Protein AF-A0AAE2WH11-F1 (afdb_monomer_lite)

Secondary structure (DSSP, 8-state):
---TT---------TTHHHHHHTTTT---GGGSTTS-----EEEEEEEGGGS-HHHHHHHHHHH--SEEEE--SS---TTTSS-HHHHHHHHHHTT-EEEE------TT-HHHHHHHHHHHHHHHHHHHHTT--PPEEEEESSHHHHHHHHHHHHHHHHHH-S-EEEEE---

Structure (mmCIF, N/CA/C/O backbone):
data_AF-A0AAE2WH11-F1
#
_entry.id   AF-A0AAE2WH11-F1
#
loop_
_atom_site.group_PDB
_atom_site.id
_atom_site.type_symbol
_atom_site.label_atom_id
_atom_site.label_alt_id
_atom_site.label_comp_id
_atom_site.label_asym_id
_atom_site.label_entity_id
_atom_site.label_seq_id
_atom_site.pdbx_PDB_ins_code
_atom_site.Cartn_x
_atom_site.Cartn_y
_atom_site.Cartn_z
_atom_site.occupancy
_atom_site.B_iso_or_equiv
_atom_site.auth_seq_id
_atom_site.auth_comp_id
_atom_site.auth_asym_id
_atom_site.auth_atom_id
_atom_site.pdbx_PDB_model_num
ATOM 1 N N . MET A 1 1 ? -15.850 -22.792 36.656 1.00 39.00 1 MET A N 1
ATOM 2 C CA . MET A 1 1 ? -15.486 -21.526 35.981 1.00 39.00 1 MET A CA 1
ATOM 3 C C . MET A 1 1 ? -16.762 -20.897 35.451 1.00 39.00 1 MET A C 1
ATOM 5 O O . MET A 1 1 ? -17.454 -21.532 34.670 1.00 39.00 1 MET A O 1
ATOM 9 N N . ILE A 1 2 ? -17.126 -19.720 35.960 1.00 36.53 2 ILE A N 1
ATOM 10 C CA . ILE A 1 2 ? -18.370 -19.018 35.614 1.00 36.53 2 ILE A CA 1
ATOM 11 C C . ILE A 1 2 ? -18.088 -18.133 34.398 1.00 36.53 2 ILE A C 1
ATOM 13 O O . ILE A 1 2 ? -17.170 -17.315 34.425 1.00 36.53 2 ILE A O 1
ATOM 17 N N . ASN A 1 3 ? -18.864 -18.334 33.336 1.00 43.50 3 ASN A N 1
ATOM 18 C CA . ASN A 1 3 ? -18.783 -17.599 32.078 1.00 43.50 3 ASN A CA 1
ATOM 19 C C . ASN A 1 3 ? -19.112 -16.111 32.328 1.00 43.50 3 ASN A C 1
ATOM 21 O O . ASN A 1 3 ? -20.262 -15.755 32.589 1.00 43.50 3 ASN A O 1
ATOM 25 N N . LYS A 1 4 ? -18.100 -15.235 32.299 1.00 52.19 4 LYS A N 1
ATOM 26 C CA . LYS A 1 4 ? -18.278 -13.776 32.346 1.00 52.19 4 LYS A CA 1
ATOM 27 C C . LYS A 1 4 ? -18.654 -13.293 30.947 1.00 52.19 4 LYS A C 1
ATOM 29 O O . LYS A 1 4 ? -17.786 -13.264 30.084 1.00 52.19 4 LYS A O 1
ATOM 34 N N . ASN A 1 5 ? -19.938 -12.968 30.756 1.00 50.34 5 ASN A N 1
ATOM 35 C CA . ASN A 1 5 ? -20.483 -11.871 29.921 1.00 50.34 5 ASN A CA 1
ATOM 36 C C . ASN A 1 5 ? -21.940 -12.111 29.470 1.00 50.34 5 ASN A C 1
ATOM 38 O O . ASN A 1 5 ? -22.347 -11.671 28.400 1.00 50.34 5 ASN A O 1
ATOM 42 N N . LEU A 1 6 ? -22.771 -12.758 30.290 1.00 48.91 6 LEU A N 1
ATOM 43 C CA . LEU A 1 6 ? -24.222 -12.671 30.118 1.00 48.91 6 LEU A CA 1
ATOM 44 C C . LEU A 1 6 ? -24.746 -11.533 30.996 1.00 48.91 6 LEU A C 1
ATOM 46 O O . LEU A 1 6 ? -24.773 -11.642 32.220 1.00 48.91 6 LEU A O 1
ATOM 50 N N . ARG A 1 7 ? -25.132 -10.420 30.366 1.00 47.28 7 ARG A N 1
ATOM 51 C CA . ARG A 1 7 ? -25.849 -9.323 31.025 1.00 47.28 7 ARG A CA 1
ATOM 52 C C . ARG A 1 7 ? -27.335 -9.467 30.710 1.00 47.28 7 ARG A C 1
ATOM 54 O O . ARG A 1 7 ? -27.731 -9.384 29.551 1.00 47.28 7 ARG A O 1
ATOM 61 N N . LEU A 1 8 ? -28.148 -9.695 31.739 1.00 42.03 8 LEU A N 1
ATOM 62 C CA . LEU A 1 8 ? -29.605 -9.658 31.628 1.00 42.03 8 LEU A CA 1
ATOM 63 C C . LEU A 1 8 ? -30.060 -8.211 31.403 1.00 42.03 8 LEU A C 1
ATOM 65 O O . LEU A 1 8 ? -29.752 -7.328 32.202 1.00 42.03 8 LEU A O 1
ATOM 69 N N . ILE A 1 9 ? -30.795 -7.981 30.316 1.00 50.72 9 ILE A N 1
ATOM 70 C CA . ILE A 1 9 ? -31.422 -6.695 30.005 1.00 50.72 9 ILE A CA 1
ATOM 71 C C . ILE A 1 9 ? -32.828 -6.712 30.605 1.00 50.72 9 ILE A C 1
ATOM 73 O O . ILE A 1 9 ? -33.678 -7.501 30.190 1.00 50.72 9 ILE A O 1
ATOM 77 N N . TYR A 1 10 ? -33.078 -5.845 31.586 1.00 41.78 10 TYR A N 1
ATOM 78 C CA . TYR A 1 10 ? -34.420 -5.636 32.121 1.00 41.78 10 TYR A CA 1
ATOM 79 C C . TYR A 1 10 ? -35.213 -4.737 31.165 1.00 41.78 10 TYR A C 1
ATOM 81 O O . TYR A 1 10 ? -34.803 -3.619 30.866 1.00 41.78 10 TYR A O 1
ATOM 89 N N . SER A 1 11 ? -36.346 -5.237 30.675 1.00 47.09 11 SER A N 1
ATOM 90 C CA . SER A 1 11 ? -37.288 -4.498 29.830 1.00 47.09 11 SER A CA 1
ATOM 91 C C . SER A 1 11 ? -38.582 -4.307 30.615 1.00 47.09 11 SER A C 1
ATOM 93 O O . SER A 1 11 ? -39.352 -5.254 30.750 1.00 47.09 11 SER A O 1
ATOM 95 N N . SER A 1 12 ? -38.843 -3.091 31.095 1.00 46.25 12 SER A N 1
ATOM 96 C CA . SER A 1 12 ? -40.019 -2.728 31.904 1.00 46.25 12 SER A CA 1
ATOM 97 C C . SER A 1 12 ? -41.310 -2.506 31.097 1.00 46.25 12 SER A C 1
ATOM 99 O O . SER A 1 12 ? -42.192 -1.778 31.538 1.00 46.25 12 SER A O 1
ATOM 101 N N . THR A 1 13 ? -41.446 -3.110 29.916 1.00 49.22 13 THR A N 1
ATOM 102 C CA . THR A 1 13 ? -42.678 -3.028 29.113 1.00 49.22 13 THR A CA 1
ATOM 103 C C . THR A 1 13 ? -43.623 -4.174 29.460 1.00 49.22 13 THR A C 1
ATOM 105 O O . THR A 1 13 ? -43.261 -5.351 29.349 1.00 49.22 13 THR A O 1
ATOM 108 N N . SER A 1 14 ? -44.835 -3.820 29.898 1.00 50.56 14 SER A N 1
ATOM 109 C CA . SER A 1 14 ? -45.911 -4.762 30.206 1.00 50.56 14 SER A CA 1
ATOM 110 C C . SER A 1 14 ? -46.310 -5.564 28.961 1.00 50.56 14 SER A C 1
ATOM 112 O O . SER A 1 14 ? -46.161 -5.127 27.816 1.00 50.56 14 SER A O 1
ATOM 114 N N . SER A 1 15 ? -46.763 -6.797 29.187 1.00 54.34 15 SER A N 1
ATOM 115 C CA . SER A 1 15 ? -46.972 -7.829 28.164 1.00 54.34 15 SER A CA 1
ATOM 116 C C . SER A 1 15 ? -47.935 -7.441 27.038 1.00 54.34 15 SER A C 1
ATOM 118 O O . SER A 1 15 ? -47.799 -7.973 25.936 1.00 54.34 15 SER A O 1
ATOM 120 N N . ASP A 1 16 ? -48.836 -6.486 27.267 1.00 48.62 16 ASP A N 1
ATOM 121 C CA . ASP A 1 16 ? -49.877 -6.127 26.299 1.00 48.62 16 ASP A CA 1
ATOM 122 C C . ASP A 1 16 ? -49.408 -5.106 25.245 1.00 48.62 16 ASP A C 1
ATOM 124 O O . ASP A 1 16 ? -49.851 -5.156 24.095 1.00 48.62 16 ASP A O 1
ATOM 128 N N . GLU A 1 17 ? -48.406 -4.269 25.542 1.00 47.62 17 GLU A N 1
ATOM 129 C CA . GLU A 1 17 ? -47.823 -3.350 24.547 1.00 47.62 17 GLU A CA 1
ATOM 130 C C . GLU A 1 17 ? -46.897 -4.057 23.538 1.00 47.62 17 GLU A C 1
ATOM 132 O O . GLU A 1 17 ? -46.694 -3.580 22.414 1.00 47.62 17 GLU A O 1
ATOM 137 N N . LYS A 1 18 ? -46.380 -5.248 23.879 1.00 46.16 18 LYS A N 1
ATOM 138 C CA . LYS A 1 18 ? -45.512 -6.046 22.989 1.00 46.16 18 LYS A CA 1
ATOM 139 C C . LYS A 1 18 ? -46.227 -6.530 21.726 1.00 46.16 18 LYS A C 1
ATOM 141 O O . LYS A 1 18 ? -45.581 -6.674 20.683 1.00 46.16 18 LYS A O 1
ATOM 146 N N . ASN A 1 19 ? -47.538 -6.760 21.791 1.00 43.44 19 ASN A N 1
ATOM 147 C CA . ASN A 1 19 ? -48.307 -7.258 20.649 1.00 43.44 19 ASN A CA 1
ATOM 148 C C . ASN A 1 19 ? -48.684 -6.142 19.661 1.00 43.44 19 ASN A C 1
ATOM 150 O O . ASN A 1 19 ? -48.631 -6.371 18.451 1.00 43.44 19 ASN A O 1
ATOM 154 N N . CYS A 1 20 ? -48.945 -4.918 20.135 1.00 41.34 20 CYS A N 1
ATOM 155 C CA . CYS A 1 20 ? -49.184 -3.765 19.257 1.00 41.34 20 CYS A CA 1
ATOM 156 C C . CYS A 1 20 ? -47.905 -3.267 18.564 1.00 41.34 20 CYS A C 1
ATOM 158 O O . CYS A 1 20 ? -47.951 -2.866 17.399 1.00 41.34 20 CYS A O 1
ATOM 160 N N . GLN A 1 21 ? -46.739 -3.356 19.216 1.00 43.41 21 GLN A N 1
ATOM 161 C CA . GLN A 1 21 ? -45.475 -2.955 18.589 1.00 43.41 21 GLN A CA 1
ATOM 162 C C . GLN A 1 21 ? -44.973 -3.942 17.528 1.00 43.41 21 GLN A C 1
ATOM 164 O O . GLN A 1 21 ? -44.319 -3.508 16.584 1.00 43.41 21 GLN A O 1
ATOM 169 N N . LYS A 1 22 ? -45.304 -5.243 17.608 1.00 42.84 22 LYS A N 1
ATOM 170 C CA . LYS A 1 22 ? -44.890 -6.242 16.599 1.00 42.84 22 LYS A CA 1
ATOM 171 C C . LYS A 1 22 ? -45.358 -5.905 15.178 1.00 42.84 22 LYS A C 1
ATOM 173 O O . LYS A 1 22 ? -44.636 -6.195 14.233 1.00 42.84 22 LYS A O 1
ATOM 178 N N . ARG A 1 23 ? -46.516 -5.251 15.014 1.00 41.69 23 ARG A N 1
ATOM 179 C CA . ARG A 1 23 ? -47.038 -4.860 13.689 1.00 41.69 23 ARG A CA 1
ATOM 180 C C . ARG A 1 23 ? -46.437 -3.569 13.124 1.00 41.69 23 ARG A C 1
ATOM 182 O O . ARG A 1 23 ? -46.545 -3.346 11.927 1.00 41.69 23 ARG A O 1
ATOM 189 N N . LYS A 1 24 ? -45.765 -2.751 13.942 1.00 40.38 24 LYS A N 1
ATOM 190 C CA . LYS A 1 24 ? -45.024 -1.554 13.489 1.00 40.38 24 LYS A CA 1
ATOM 191 C C . LYS A 1 24 ? -43.499 -1.768 13.423 1.00 40.38 24 LYS A C 1
ATOM 193 O O . LYS A 1 24 ? -42.773 -0.865 13.029 1.00 40.38 24 LYS A O 1
ATOM 198 N N . LYS A 1 25 ? -43.002 -2.963 13.773 1.00 42.84 25 LYS A N 1
ATOM 199 C CA . LYS A 1 25 ? -41.575 -3.255 14.028 1.00 42.84 25 LYS A CA 1
ATOM 200 C C . LYS A 1 25 ? -40.717 -3.633 12.813 1.00 42.84 25 LYS A C 1
ATOM 202 O O . LYS A 1 25 ? -39.635 -4.176 13.003 1.00 42.84 25 LYS A O 1
ATOM 207 N N . TYR A 1 26 ? -41.170 -3.346 11.594 1.00 43.16 26 TYR A N 1
ATOM 208 C CA . TYR A 1 26 ? -40.341 -3.469 10.383 1.00 43.16 26 TYR A CA 1
ATOM 209 C C . TYR A 1 26 ? -40.017 -2.119 9.736 1.00 43.16 26 TYR A C 1
ATOM 211 O O . TYR A 1 26 ? -39.496 -2.077 8.630 1.00 43.16 26 TYR A O 1
ATOM 219 N N . LEU A 1 27 ? -40.280 -1.016 10.439 1.00 41.69 27 LEU A N 1
ATOM 220 C CA . LEU A 1 27 ? -39.714 0.286 10.107 1.00 41.69 27 LEU A CA 1
ATOM 221 C C . LEU A 1 27 ? -38.703 0.655 11.197 1.00 41.69 27 LEU A C 1
ATOM 223 O O . LEU A 1 27 ? -38.915 1.558 12.001 1.00 41.69 27 LEU A O 1
ATOM 227 N N . VAL A 1 28 ? -37.626 -0.126 11.292 1.00 43.53 28 VAL A N 1
ATOM 228 C CA . VAL A 1 28 ? -36.449 0.313 12.044 1.00 43.53 28 VAL A CA 1
ATOM 229 C C . VAL A 1 28 ? -35.878 1.476 11.243 1.00 43.53 28 VAL A C 1
ATOM 231 O O . VAL A 1 28 ? -35.395 1.276 10.131 1.00 43.53 28 VAL A O 1
ATOM 234 N N . GLN A 1 29 ? -36.017 2.694 11.769 1.00 40.88 29 GLN A N 1
ATOM 235 C CA . GLN A 1 29 ? -35.301 3.857 11.259 1.00 40.88 29 GLN A CA 1
ATOM 236 C C . GLN A 1 29 ? -33.815 3.501 11.218 1.00 40.88 29 GLN A C 1
ATOM 238 O O . GLN A 1 29 ? -33.216 3.197 12.251 1.00 40.88 29 GLN A O 1
ATOM 243 N N . SER A 1 30 ? -33.248 3.524 10.015 1.00 45.22 30 SER A N 1
ATOM 244 C CA . SER A 1 30 ? -31.846 3.235 9.707 1.00 45.22 30 SER A CA 1
ATOM 245 C C . SER A 1 30 ? -30.861 4.014 10.593 1.00 45.22 30 SER A C 1
ATOM 247 O O . SER A 1 30 ? -29.741 3.565 10.801 1.00 45.22 30 SER A O 1
ATOM 249 N N . ASP A 1 31 ? -31.304 5.129 11.178 1.00 41.66 31 ASP A N 1
ATOM 250 C CA . ASP A 1 31 ? -30.513 5.993 12.056 1.00 41.66 31 ASP A CA 1
ATOM 251 C C . ASP A 1 31 ? -30.229 5.406 13.452 1.00 41.66 31 ASP A C 1
ATOM 253 O O . ASP A 1 31 ? -29.244 5.789 14.078 1.00 41.66 31 ASP A O 1
ATOM 257 N N . GLN A 1 32 ? -31.024 4.453 13.966 1.00 43.97 32 GLN A N 1
ATOM 258 C CA . GLN A 1 32 ? -30.764 3.859 15.294 1.00 43.97 32 GLN A CA 1
ATOM 259 C C . GLN A 1 32 ? -29.683 2.768 15.293 1.00 43.97 32 GLN A C 1
ATOM 261 O O . GLN A 1 32 ? -29.174 2.425 16.359 1.00 43.97 32 GLN A O 1
ATOM 266 N N . LEU A 1 33 ? -29.300 2.242 14.125 1.00 46.69 33 LEU A N 1
ATOM 267 C CA . LEU A 1 33 ? -28.169 1.313 14.010 1.00 46.69 33 LEU A CA 1
ATOM 268 C C . LEU A 1 33 ? -26.814 2.037 14.016 1.00 46.69 33 LEU A C 1
ATOM 270 O O . LEU A 1 33 ? -25.829 1.445 14.443 1.00 46.69 33 LEU A O 1
ATOM 274 N N . GLY A 1 34 ? -26.777 3.332 13.679 1.00 40.47 34 GLY A N 1
ATOM 275 C CA . GLY A 1 34 ? -25.553 4.144 13.729 1.00 40.47 34 GLY A CA 1
ATOM 276 C C . GLY A 1 34 ? -24.989 4.354 15.142 1.00 40.47 34 GLY A C 1
ATOM 277 O O . GLY A 1 34 ? -23.822 4.695 15.289 1.00 40.47 34 GLY A O 1
ATOM 278 N N . LEU A 1 35 ? -25.783 4.100 16.193 1.00 43.81 35 LEU A N 1
ATOM 279 C CA . LEU A 1 35 ? -25.336 4.102 17.597 1.00 43.81 35 LEU A CA 1
ATOM 280 C C . LEU A 1 35 ? -24.638 2.798 18.022 1.00 43.81 35 LEU A C 1
ATOM 282 O O . LEU A 1 35 ? -24.081 2.735 19.116 1.00 43.81 35 LEU A O 1
ATOM 286 N N . PHE A 1 36 ? -24.681 1.757 17.186 1.00 44.47 36 PHE A N 1
ATOM 287 C CA . PHE A 1 36 ? -24.035 0.462 17.425 1.00 44.47 36 PHE A CA 1
ATOM 288 C C . PHE A 1 36 ? -22.848 0.203 16.481 1.00 44.47 36 PHE A C 1
ATOM 290 O O . PHE A 1 36 ? -22.187 -0.823 16.624 1.00 44.47 36 PHE A O 1
ATOM 297 N N . ASP A 1 37 ? -22.538 1.141 15.579 1.00 42.56 37 ASP A N 1
ATOM 298 C CA . ASP A 1 37 ? -21.407 1.086 14.636 1.00 42.56 37 ASP A CA 1
ATOM 299 C C . ASP A 1 37 ? -20.069 1.543 15.256 1.00 42.56 37 ASP A C 1
ATOM 301 O O . ASP A 1 37 ? -19.119 1.896 14.563 1.00 42.56 37 ASP A O 1
ATOM 305 N N . ASP A 1 38 ? -19.931 1.449 16.581 1.00 42.78 38 ASP A N 1
ATOM 306 C CA . ASP A 1 38 ? -18.654 1.618 17.295 1.00 42.78 38 ASP A CA 1
ATOM 307 C C . ASP A 1 38 ? -17.714 0.404 17.136 1.00 42.78 38 ASP A C 1
ATOM 309 O O . ASP A 1 38 ? -16.732 0.231 17.873 1.00 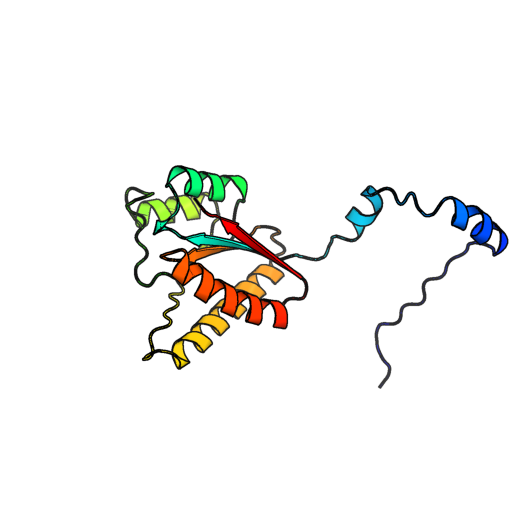42.78 38 ASP A O 1
ATOM 313 N N . PHE A 1 39 ? -17.977 -0.470 16.167 1.00 50.38 39 PHE A N 1
ATOM 314 C CA . PHE A 1 39 ? -16.992 -1.458 15.779 1.00 50.38 39 PHE A CA 1
ATOM 315 C C . PHE A 1 39 ? -15.913 -0.758 14.961 1.00 50.38 39 PHE A C 1
ATOM 317 O O . PHE A 1 39 ? -16.107 -0.444 13.789 1.00 50.38 39 PHE A O 1
ATOM 324 N N . LYS A 1 40 ? -14.754 -0.525 15.588 1.00 55.66 40 LYS A N 1
ATOM 325 C CA . LYS A 1 40 ? -13.531 -0.079 14.911 1.00 55.66 40 LYS A CA 1
ATOM 326 C C . LYS A 1 40 ? -13.226 -1.011 13.738 1.00 55.66 40 LYS A C 1
ATOM 328 O O . LYS A 1 40 ? -12.599 -2.056 13.907 1.00 55.66 40 LYS A O 1
ATOM 333 N N . THR A 1 41 ? -13.693 -0.639 12.559 1.00 67.38 41 THR A N 1
ATOM 334 C CA . THR A 1 41 ? -13.474 -1.377 11.326 1.00 67.38 41 THR A CA 1
ATOM 335 C C . THR A 1 41 ? -12.159 -0.878 10.758 1.00 67.38 41 THR A C 1
ATOM 337 O O . THR A 1 41 ? -12.035 0.301 10.423 1.00 67.38 41 THR A O 1
ATOM 340 N N . ILE A 1 42 ? -11.142 -1.740 10.670 1.00 76.56 42 ILE A N 1
ATOM 341 C CA . ILE A 1 42 ? -9.930 -1.339 9.945 1.00 76.56 42 ILE A CA 1
ATOM 342 C C . ILE A 1 42 ? -10.312 -1.249 8.477 1.00 76.56 42 ILE A C 1
ATOM 344 O O . ILE A 1 42 ? -10.768 -2.229 7.893 1.00 76.56 42 ILE A O 1
ATOM 348 N N . ARG A 1 43 ? -10.091 -0.089 7.875 1.00 85.31 43 ARG A N 1
ATOM 349 C CA . ARG A 1 43 ? -10.232 0.089 6.436 1.00 85.31 43 ARG A CA 1
ATOM 350 C C . ARG A 1 43 ? -8.858 0.001 5.789 1.00 85.31 43 ARG A C 1
ATOM 352 O O . ARG A 1 43 ? -7.971 0.788 6.117 1.00 85.31 43 ARG A O 1
ATOM 359 N N . ILE A 1 44 ? -8.670 -0.974 4.907 1.00 86.81 44 ILE A N 1
ATOM 360 C CA . ILE A 1 44 ? -7.407 -1.220 4.206 1.00 86.81 44 ILE A CA 1
ATOM 361 C C . ILE A 1 44 ? -7.615 -0.975 2.718 1.00 86.81 44 ILE A C 1
ATOM 363 O O . ILE A 1 44 ? -8.463 -1.604 2.089 1.00 86.81 44 ILE A O 1
ATOM 367 N N . ILE A 1 45 ? -6.821 -0.065 2.162 1.00 88.62 45 ILE A N 1
ATOM 368 C CA . ILE A 1 45 ? -6.888 0.351 0.765 1.00 88.62 45 ILE A CA 1
ATOM 369 C C . ILE A 1 45 ? -5.634 -0.151 0.056 1.00 88.62 45 ILE A C 1
ATOM 371 O O . ILE A 1 45 ? -4.522 0.276 0.363 1.00 88.62 45 ILE A O 1
ATOM 375 N N . PHE A 1 46 ? -5.804 -1.043 -0.909 1.00 88.81 46 PHE A N 1
ATOM 376 C CA . PHE A 1 46 ? -4.723 -1.562 -1.732 1.00 88.81 46 PHE A CA 1
ATOM 377 C C . PHE A 1 46 ? -4.559 -0.715 -2.997 1.00 88.81 46 PHE A C 1
ATOM 379 O O . PHE A 1 46 ? -5.519 -0.513 -3.745 1.00 88.81 46 PHE A O 1
ATOM 386 N N . ILE A 1 47 ? -3.330 -0.256 -3.255 1.00 88.19 47 ILE A N 1
ATOM 387 C CA . ILE A 1 47 ? -2.986 0.547 -4.434 1.00 88.19 47 ILE A CA 1
ATOM 388 C C . ILE A 1 47 ? -1.840 -0.109 -5.226 1.00 88.19 47 ILE A C 1
ATOM 390 O O . ILE A 1 47 ? -0.730 -0.254 -4.699 1.00 88.19 47 ILE A O 1
ATOM 394 N N . PRO A 1 48 ? -2.066 -0.484 -6.498 1.00 87.00 48 PRO A N 1
ATOM 395 C CA . PRO A 1 48 ? -1.013 -0.918 -7.405 1.00 87.00 48 PRO A CA 1
ATOM 396 C C . PRO A 1 48 ? -0.350 0.307 -8.040 1.00 87.00 48 PRO A C 1
ATOM 398 O O . PRO A 1 48 ? -0.945 0.994 -8.864 1.00 87.00 48 PRO A O 1
ATOM 401 N N . VAL A 1 49 ? 0.894 0.599 -7.658 1.00 84.62 49 VAL A N 1
ATOM 402 C CA . VAL A 1 49 ? 1.560 1.854 -8.046 1.00 84.62 49 VAL A CA 1
ATOM 403 C C . VAL A 1 49 ? 1.869 1.919 -9.545 1.00 84.62 49 VAL A C 1
ATOM 405 O O . VAL A 1 49 ? 1.815 3.002 -10.116 1.00 84.62 49 VAL A O 1
ATOM 408 N N . ALA A 1 50 ? 2.165 0.792 -10.201 1.00 81.75 50 ALA A N 1
ATOM 409 C CA . ALA A 1 50 ? 2.405 0.780 -11.648 1.00 81.75 50 ALA A CA 1
ATO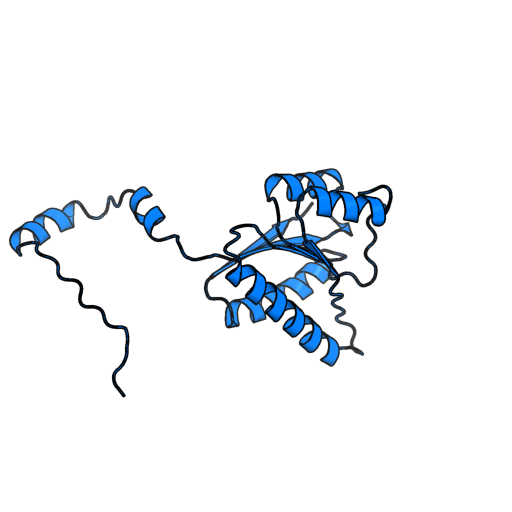M 410 C C . ALA A 1 50 ? 1.140 1.050 -12.480 1.00 81.75 50 ALA A C 1
ATOM 412 O O . ALA A 1 50 ? 1.254 1.494 -13.618 1.00 81.75 50 ALA A O 1
ATOM 413 N N . ASP A 1 51 ? -0.041 0.800 -11.912 1.00 81.56 51 ASP A N 1
ATOM 414 C CA . ASP A 1 51 ? -1.309 0.806 -12.647 1.00 81.56 51 ASP A CA 1
ATOM 415 C C . ASP A 1 51 ? -2.181 2.028 -12.296 1.00 81.56 51 ASP A C 1
ATOM 417 O O . ASP A 1 51 ? -3.298 2.157 -12.786 1.00 81.56 51 ASP A O 1
ATOM 421 N N . ILE A 1 52 ? -1.691 2.936 -11.443 1.00 82.62 52 ILE A N 1
ATOM 422 C CA . ILE A 1 52 ? -2.412 4.136 -11.002 1.00 82.62 52 ILE A CA 1
ATOM 423 C C . ILE A 1 52 ? -1.752 5.411 -11.531 1.00 82.62 52 ILE A C 1
ATOM 425 O O . ILE A 1 52 ? -0.533 5.573 -11.494 1.00 82.62 52 ILE A O 1
ATOM 429 N N . SER A 1 53 ? -2.567 6.371 -11.976 1.00 84.88 53 SER A N 1
ATOM 430 C CA . SER A 1 53 ? -2.064 7.705 -12.317 1.00 84.88 53 SER A CA 1
ATOM 431 C C . SER A 1 53 ? -1.650 8.488 -11.065 1.00 84.88 53 SER A C 1
ATOM 433 O O . SER A 1 53 ? -2.261 8.370 -10.000 1.00 84.88 53 SER A O 1
ATOM 435 N N . SER A 1 54 ? -0.652 9.363 -11.201 1.00 83.75 54 SER A N 1
ATOM 436 C CA . SER A 1 54 ? -0.184 10.238 -10.114 1.00 83.75 54 SER A CA 1
ATOM 437 C C . SER A 1 54 ? -1.310 11.096 -9.523 1.00 83.75 54 SER A C 1
ATOM 439 O O . SER A 1 54 ? -1.418 11.235 -8.305 1.00 83.75 54 SER A O 1
ATOM 441 N N . HIS A 1 55 ? -2.205 11.611 -10.369 1.00 85.19 55 HIS A N 1
ATOM 442 C CA . HIS A 1 55 ? -3.375 12.375 -9.940 1.00 85.19 55 HIS A CA 1
ATOM 443 C C . HIS A 1 55 ? -4.355 11.530 -9.110 1.00 85.19 55 HIS A C 1
ATOM 445 O O . HIS A 1 55 ? -4.795 11.974 -8.047 1.00 85.19 55 HIS A O 1
ATOM 451 N N . LEU A 1 56 ? -4.675 10.304 -9.550 1.00 86.12 56 LEU A N 1
ATOM 452 C CA . LEU A 1 56 ? -5.571 9.419 -8.800 1.00 86.12 56 LEU A CA 1
ATOM 453 C C . LEU A 1 56 ? -4.948 9.006 -7.461 1.00 86.12 56 LEU A C 1
ATOM 455 O O . LEU A 1 56 ? -5.648 8.963 -6.449 1.00 86.12 56 LEU A O 1
ATOM 459 N N . PHE A 1 57 ? -3.634 8.779 -7.433 1.00 87.44 57 PHE A N 1
ATOM 460 C CA . PHE A 1 57 ? -2.898 8.492 -6.206 1.00 87.44 57 PHE A CA 1
ATOM 461 C C . PHE A 1 57 ? -2.998 9.644 -5.197 1.00 87.44 57 PHE A C 1
ATOM 463 O O . PHE A 1 57 ? -3.433 9.440 -4.064 1.00 87.44 57 PHE A O 1
ATOM 470 N N . ILE A 1 58 ? -2.677 10.873 -5.616 1.00 86.94 58 ILE A N 1
ATOM 471 C CA . ILE A 1 58 ? -2.746 12.059 -4.747 1.00 86.94 58 ILE A CA 1
ATOM 472 C C . ILE A 1 58 ? -4.177 12.287 -4.248 1.00 86.94 58 ILE A C 1
ATOM 474 O O . ILE A 1 58 ? -4.382 12.538 -3.060 1.00 86.94 58 ILE A O 1
ATOM 478 N N . ASN A 1 59 ? -5.178 12.157 -5.122 1.00 87.81 59 ASN A N 1
ATOM 479 C CA . ASN A 1 59 ? -6.579 12.303 -4.727 1.00 87.81 59 ASN A CA 1
ATOM 480 C C . ASN A 1 59 ? -7.019 11.223 -3.743 1.00 87.81 59 ASN A C 1
ATOM 482 O O . ASN A 1 59 ? -7.772 11.514 -2.817 1.00 87.81 59 ASN A O 1
ATOM 486 N N . THR A 1 60 ? -6.524 9.997 -3.901 1.00 87.44 60 THR A N 1
ATOM 487 C CA . THR A 1 60 ? -6.786 8.910 -2.957 1.00 87.44 60 THR A CA 1
ATOM 488 C C . THR A 1 60 ? -6.239 9.239 -1.574 1.00 87.44 60 THR A C 1
ATOM 490 O O . THR A 1 60 ? -6.951 9.044 -0.590 1.00 87.44 60 THR A O 1
ATOM 493 N N . LEU A 1 61 ? -5.014 9.767 -1.489 1.00 88.75 61 LEU A N 1
ATOM 494 C CA . LEU A 1 61 ? -4.422 10.169 -0.212 1.00 88.75 61 LEU A CA 1
ATOM 495 C C . LEU A 1 61 ? -5.192 11.324 0.433 1.00 88.75 61 LEU A C 1
ATOM 497 O O . LEU A 1 61 ? -5.520 11.245 1.611 1.00 88.75 61 LEU A O 1
ATOM 501 N N . LYS A 1 62 ? -5.546 12.356 -0.342 1.00 87.69 62 LYS A N 1
ATOM 502 C CA . LYS A 1 62 ? -6.298 13.518 0.159 1.00 87.69 62 LYS A CA 1
ATOM 503 C C . LYS A 1 62 ? -7.715 13.168 0.607 1.00 87.69 62 LYS A C 1
ATOM 505 O O . LYS A 1 62 ? -8.177 13.683 1.610 1.00 87.69 62 LYS A O 1
ATOM 510 N N . LYS A 1 63 ? -8.418 12.310 -0.138 1.00 88.06 63 LYS A N 1
ATOM 511 C CA . LYS A 1 63 ? -9.811 11.944 0.160 1.00 88.06 63 LYS A CA 1
ATOM 512 C C . LYS A 1 63 ? -9.925 11.044 1.386 1.00 88.06 63 LYS A C 1
ATOM 514 O O . LYS A 1 63 ? -10.917 11.110 2.100 1.00 88.06 63 LYS A O 1
ATOM 519 N N . ASN A 1 64 ? -8.965 10.140 1.559 1.00 85.62 64 ASN A N 1
ATOM 520 C CA . ASN A 1 64 ? -9.052 9.097 2.574 1.00 85.62 64 ASN A CA 1
ATOM 521 C C . ASN A 1 64 ? -8.241 9.402 3.832 1.00 85.62 64 ASN A C 1
ATOM 523 O O . ASN A 1 64 ? -8.441 8.702 4.816 1.00 85.62 64 ASN A O 1
ATOM 527 N N . GLU A 1 65 ? -7.341 10.390 3.785 1.00 87.88 65 GLU A N 1
ATOM 528 C CA . GLU A 1 65 ? -6.502 10.833 4.908 1.00 87.88 65 GLU A CA 1
ATOM 529 C C . GLU A 1 65 ? -5.924 9.648 5.706 1.00 87.88 65 GLU A C 1
ATOM 531 O O . GLU A 1 65 ? -6.217 9.464 6.895 1.00 87.88 65 GLU A O 1
ATOM 536 N N . PRO A 1 66 ? -5.160 8.761 5.038 1.00 89.19 66 PRO A N 1
ATOM 537 C CA . PRO A 1 66 ? -4.677 7.554 5.678 1.00 89.19 66 PRO A CA 1
ATOM 538 C C . PRO A 1 66 ? -3.680 7.903 6.775 1.00 89.19 66 PRO A C 1
ATOM 540 O O . PRO A 1 66 ? -2.794 8.732 6.591 1.00 89.19 66 PRO A O 1
ATOM 543 N N . TYR A 1 67 ? -3.770 7.209 7.904 1.00 87.69 67 TYR A N 1
ATOM 544 C CA . TYR A 1 67 ? -2.802 7.406 8.982 1.00 87.69 67 TYR A CA 1
ATOM 545 C C . TYR A 1 67 ? -1.471 6.721 8.668 1.00 87.69 67 TYR A C 1
ATOM 547 O O . TYR A 1 67 ? -0.408 7.215 9.034 1.00 87.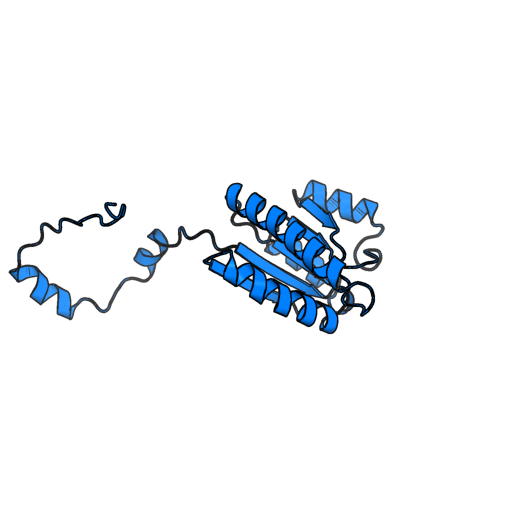69 67 TYR A O 1
ATOM 555 N N . ILE A 1 68 ? -1.523 5.577 7.980 1.00 90.25 68 ILE A N 1
ATOM 556 C CA . ILE A 1 68 ? -0.351 4.776 7.627 1.00 90.25 68 ILE A CA 1
ATOM 557 C C . ILE A 1 68 ? -0.359 4.493 6.128 1.00 90.25 68 ILE A C 1
ATOM 559 O O . ILE A 1 68 ? -1.380 4.106 5.556 1.00 90.25 68 ILE A O 1
ATOM 563 N N . LEU A 1 69 ? 0.821 4.615 5.524 1.00 91.50 69 LEU A N 1
ATOM 564 C CA . LEU A 1 69 ? 1.105 4.185 4.164 1.00 91.50 69 LEU A CA 1
ATOM 565 C C . LEU A 1 69 ? 2.206 3.114 4.202 1.00 91.50 69 LEU A C 1
ATOM 567 O O . LEU A 1 69 ? 3.371 3.413 4.474 1.00 91.50 69 LEU A O 1
ATOM 571 N N . LEU A 1 70 ? 1.816 1.860 3.972 1.00 90.12 70 LEU A N 1
ATOM 572 C CA . LEU A 1 70 ? 2.696 0.694 3.953 1.00 90.12 70 LEU A CA 1
ATOM 573 C C . LEU A 1 70 ? 3.164 0.403 2.535 1.00 90.12 70 LEU A C 1
ATOM 575 O O . LEU A 1 70 ? 2.352 0.074 1.676 1.00 90.12 70 LEU A O 1
ATOM 579 N N . ASP A 1 71 ? 4.469 0.461 2.292 1.00 88.75 71 ASP A N 1
ATOM 580 C CA . ASP A 1 71 ? 5.036 0.117 0.990 1.00 88.75 71 ASP A CA 1
ATOM 581 C C . ASP A 1 71 ? 5.601 -1.303 0.986 1.00 88.75 71 ASP A C 1
ATOM 583 O O . ASP A 1 71 ? 6.583 -1.592 1.681 1.00 88.75 71 ASP A O 1
ATOM 587 N N . THR A 1 72 ? 4.985 -2.189 0.198 1.00 87.31 72 THR A N 1
ATOM 588 C CA . THR A 1 72 ? 5.410 -3.587 0.068 1.00 87.31 72 THR A CA 1
ATOM 589 C C . THR A 1 72 ? 6.377 -3.821 -1.084 1.00 87.31 72 THR A C 1
ATOM 591 O O . THR A 1 72 ? 6.759 -4.966 -1.335 1.00 87.31 72 THR A O 1
ATOM 594 N N . ARG A 1 73 ? 6.785 -2.775 -1.810 1.00 85.62 73 ARG A N 1
ATOM 595 C CA . ARG A 1 73 ? 7.713 -2.889 -2.938 1.00 85.62 73 ARG A CA 1
ATOM 596 C C . ARG A 1 73 ? 9.147 -3.064 -2.446 1.00 85.62 73 ARG A C 1
ATOM 598 O O . ARG A 1 73 ? 9.600 -2.411 -1.502 1.00 85.62 73 ARG A O 1
ATOM 605 N N . GLU A 1 74 ? 9.901 -3.915 -3.140 1.00 80.50 74 GLU A N 1
ATOM 606 C CA . GLU A 1 74 ? 11.342 -4.051 -2.903 1.00 80.50 74 GLU A CA 1
ATOM 607 C C . GLU A 1 74 ? 12.093 -2.764 -3.233 1.00 80.50 74 GLU A C 1
ATOM 609 O O . GLU A 1 74 ? 13.053 -2.449 -2.549 1.00 80.50 74 GLU A O 1
ATOM 614 N N . PHE A 1 75 ? 11.642 -1.976 -4.205 1.00 80.44 75 PHE A N 1
ATOM 615 C CA . PHE A 1 75 ? 12.264 -0.704 -4.560 1.00 80.44 75 PHE A CA 1
ATOM 616 C C . PHE A 1 75 ? 11.162 0.348 -4.697 1.00 80.44 75 PHE A C 1
ATOM 618 O O . PHE A 1 75 ? 10.487 0.387 -5.728 1.00 80.44 75 PHE A O 1
ATOM 625 N N . PRO A 1 76 ? 10.894 1.138 -3.640 1.00 75.06 76 PRO A N 1
ATOM 626 C CA . PRO A 1 76 ? 9.888 2.181 -3.703 1.00 75.06 76 PRO A CA 1
ATOM 627 C C . PRO A 1 76 ? 10.412 3.312 -4.582 1.00 75.06 76 PRO A C 1
ATOM 629 O O . PRO A 1 76 ? 11.255 4.104 -4.166 1.00 75.06 76 PRO A O 1
ATOM 632 N N . ASP A 1 77 ? 9.917 3.357 -5.810 1.00 74.06 77 ASP A N 1
ATOM 633 C CA . ASP A 1 77 ? 10.110 4.491 -6.695 1.00 74.06 77 ASP A CA 1
ATOM 634 C C . ASP A 1 77 ? 8.847 5.357 -6.663 1.00 74.06 77 ASP A C 1
ATOM 636 O O . ASP A 1 77 ? 7.729 4.871 -6.879 1.00 74.06 77 ASP A O 1
ATOM 640 N N . PHE A 1 78 ? 9.041 6.624 -6.316 1.00 73.50 78 PHE A N 1
ATOM 641 C CA . PHE A 1 78 ? 8.011 7.651 -6.308 1.00 73.50 78 PHE A CA 1
ATOM 642 C C . PHE A 1 78 ? 8.274 8.743 -7.346 1.00 73.50 78 PHE A C 1
ATOM 644 O O . PHE A 1 78 ? 7.442 9.636 -7.442 1.00 73.50 78 PHE A O 1
ATOM 651 N N . PHE A 1 79 ? 9.361 8.686 -8.129 1.00 58.69 79 PHE A N 1
ATOM 652 C CA . PHE A 1 79 ? 9.733 9.711 -9.115 1.00 58.69 79 PHE A CA 1
ATOM 653 C C . PHE A 1 79 ? 8.627 9.980 -10.150 1.00 58.69 79 PHE A C 1
ATOM 655 O O . PHE A 1 79 ? 8.508 11.087 -10.667 1.00 58.69 79 PHE A O 1
ATOM 662 N N . SER A 1 80 ? 7.769 8.989 -10.416 1.00 65.12 80 SER A N 1
ATOM 663 C CA . SER A 1 80 ? 6.596 9.121 -11.291 1.00 65.12 80 SER A CA 1
ATOM 664 C C . SER A 1 80 ? 5.458 9.975 -10.709 1.00 65.12 80 SER A C 1
ATOM 666 O O . SER A 1 80 ? 4.599 10.446 -11.454 1.00 65.12 80 SER A O 1
ATOM 668 N N . VAL A 1 81 ? 5.431 10.180 -9.390 1.00 70.31 81 VAL A N 1
ATOM 669 C CA . VAL A 1 81 ? 4.385 10.930 -8.668 1.00 70.31 81 VAL A CA 1
ATOM 670 C C . VAL A 1 81 ? 4.951 12.180 -7.990 1.00 70.31 81 VAL A C 1
ATOM 672 O O . VAL A 1 81 ? 4.303 13.223 -7.967 1.00 70.31 81 VAL A O 1
ATOM 675 N N . PHE A 1 82 ? 6.161 12.084 -7.450 1.00 71.50 82 PHE A N 1
ATOM 676 C CA . PHE A 1 82 ? 6.854 13.115 -6.691 1.00 71.50 82 PHE A CA 1
ATOM 677 C C . PHE A 1 82 ? 8.244 13.341 -7.273 1.00 71.50 82 PHE A C 1
ATOM 679 O O . PHE A 1 82 ? 8.894 12.406 -7.709 1.00 71.50 82 PHE A O 1
ATOM 686 N N . ILE A 1 83 ? 8.752 14.571 -7.202 1.00 77.25 83 ILE A N 1
ATOM 687 C CA . ILE A 1 83 ? 10.060 14.937 -7.777 1.00 77.25 83 ILE A CA 1
ATOM 688 C C . ILE A 1 83 ? 11.215 14.125 -7.161 1.00 77.25 83 ILE A C 1
ATOM 690 O O . ILE A 1 83 ? 12.236 13.897 -7.803 1.00 77.25 83 ILE A O 1
ATOM 694 N N . SER A 1 84 ? 11.075 13.692 -5.906 1.00 80.88 84 SER A N 1
ATOM 695 C CA . SER A 1 84 ? 12.015 12.782 -5.251 1.00 80.88 84 SER A CA 1
ATOM 696 C C . SER A 1 84 ? 11.364 12.031 -4.096 1.00 80.88 84 SER A C 1
ATOM 698 O O . SER A 1 84 ? 10.342 12.463 -3.558 1.00 80.88 84 SER A O 1
ATOM 700 N N . THR A 1 85 ? 12.001 10.945 -3.654 1.00 81.94 85 THR A N 1
ATOM 701 C CA . THR A 1 85 ? 11.594 10.217 -2.444 1.00 81.94 85 THR A CA 1
ATOM 702 C C . THR A 1 85 ? 11.582 11.120 -1.211 1.00 81.94 85 THR A C 1
ATOM 704 O O . THR A 1 85 ? 10.647 11.049 -0.424 1.00 81.94 85 THR A O 1
ATOM 707 N N . ASN A 1 86 ? 12.568 12.011 -1.058 1.00 85.00 86 ASN A N 1
ATOM 708 C CA . ASN A 1 86 ? 12.614 12.942 0.076 1.00 85.00 86 ASN A CA 1
ATOM 709 C C . ASN A 1 86 ? 11.404 13.881 0.069 1.00 85.00 86 ASN A C 1
ATOM 711 O O . ASN A 1 86 ? 10.744 14.040 1.090 1.00 85.00 86 ASN A O 1
ATOM 715 N N . TYR A 1 87 ? 11.062 14.418 -1.104 1.00 84.44 87 TYR A N 1
ATOM 716 C CA . TYR A 1 87 ? 9.888 15.270 -1.256 1.00 84.44 87 TYR A CA 1
ATOM 717 C C . TYR A 1 87 ? 8.586 14.523 -0.925 1.00 84.44 87 TYR A C 1
ATOM 719 O O . TYR A 1 87 ? 7.723 15.066 -0.240 1.00 84.44 87 TYR A O 1
ATOM 727 N N . ALA A 1 88 ? 8.460 13.260 -1.349 1.00 85.56 88 ALA A N 1
ATOM 728 C CA . ALA A 1 88 ? 7.313 12.421 -0.999 1.00 85.56 88 ALA A CA 1
ATOM 729 C C . ALA A 1 88 ? 7.196 12.215 0.522 1.00 85.56 88 ALA A C 1
ATOM 731 O O . ALA A 1 88 ? 6.118 12.375 1.090 1.00 85.56 88 ALA A O 1
ATOM 732 N N . LEU A 1 89 ? 8.309 11.901 1.193 1.00 87.12 89 LEU A N 1
ATOM 733 C CA . LEU A 1 89 ? 8.344 11.703 2.645 1.00 87.12 89 LEU A CA 1
ATOM 734 C C . LEU A 1 89 ? 7.999 12.984 3.414 1.00 87.12 89 LEU A C 1
ATOM 736 O O . LEU A 1 89 ? 7.269 12.917 4.405 1.00 87.12 89 LEU A O 1
ATOM 740 N N . ASP A 1 90 ? 8.479 14.137 2.950 1.00 87.88 90 ASP A N 1
ATOM 741 C CA . ASP A 1 90 ? 8.142 15.434 3.536 1.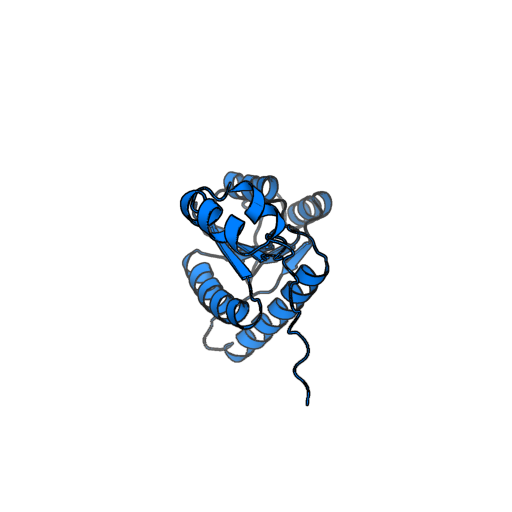00 87.88 90 ASP A CA 1
ATOM 742 C C . ASP A 1 90 ? 6.647 15.737 3.395 1.00 87.88 90 ASP A C 1
ATOM 744 O O . ASP A 1 90 ? 6.010 16.158 4.362 1.00 87.88 90 ASP A O 1
ATOM 748 N N . GLU A 1 91 ? 6.059 15.472 2.227 1.00 87.31 91 GLU A N 1
ATOM 749 C CA . GLU A 1 91 ? 4.616 15.611 2.015 1.00 87.31 91 GLU A CA 1
ATOM 750 C C . GLU A 1 91 ? 3.809 14.658 2.904 1.00 87.31 91 GLU A C 1
ATOM 752 O O . GLU A 1 91 ? 2.844 15.083 3.539 1.00 87.31 91 GLU A O 1
ATOM 757 N N . PHE A 1 92 ? 4.212 13.393 3.041 1.00 90.06 92 PHE A N 1
ATOM 758 C CA . PHE A 1 92 ? 3.547 12.461 3.959 1.00 90.06 92 PHE A CA 1
ATOM 759 C C . PHE A 1 92 ? 3.598 12.964 5.402 1.00 90.06 92 PHE A C 1
ATOM 761 O O . PHE A 1 92 ? 2.570 13.004 6.076 1.00 90.06 92 PHE A O 1
ATOM 768 N N . LYS A 1 93 ? 4.761 13.445 5.851 1.00 89.00 93 LYS A N 1
ATOM 769 C CA . LYS A 1 93 ? 4.935 13.991 7.199 1.00 89.00 93 LYS A CA 1
ATOM 770 C C . LYS A 1 93 ? 4.066 15.225 7.445 1.00 89.00 93 LYS A C 1
ATOM 772 O O . LYS A 1 93 ? 3.455 15.319 8.507 1.00 89.00 93 LYS A O 1
ATOM 777 N N . LYS A 1 94 ? 3.979 16.150 6.481 1.00 88.19 94 LYS A N 1
ATOM 778 C CA . LYS A 1 94 ? 3.096 17.329 6.570 1.00 88.19 94 LYS A CA 1
ATOM 779 C C . LYS A 1 94 ? 1.627 16.941 6.712 1.00 88.19 94 LYS A C 1
ATOM 781 O O . LYS A 1 94 ? 0.906 17.589 7.459 1.00 88.19 94 LYS A O 1
ATOM 786 N N . ASN A 1 95 ? 1.209 15.875 6.033 1.00 85.19 95 ASN A N 1
ATOM 787 C CA . ASN A 1 95 ? -0.157 15.356 6.087 1.00 85.19 95 ASN A CA 1
ATOM 788 C C . ASN A 1 95 ? -0.396 14.389 7.267 1.00 85.19 95 ASN A C 1
ATOM 790 O O . ASN A 1 95 ? -1.443 13.756 7.335 1.00 85.19 95 ASN A O 1
ATOM 794 N N . GLY A 1 96 ? 0.566 14.238 8.188 1.00 86.69 96 GLY A N 1
ATOM 795 C CA . GLY A 1 96 ? 0.443 13.335 9.338 1.00 86.69 96 GLY A CA 1
ATOM 796 C C . GLY A 1 96 ? 0.443 11.844 8.980 1.00 86.69 96 GLY A C 1
ATOM 797 O O . GLY A 1 96 ? 0.092 11.018 9.820 1.00 86.69 96 GLY A O 1
ATOM 798 N N . ILE A 1 97 ? 0.848 11.496 7.757 1.00 90.12 97 ILE A N 1
ATOM 799 C CA . ILE A 1 97 ? 0.879 10.126 7.245 1.00 90.12 97 ILE A CA 1
ATOM 800 C C . ILE A 1 97 ? 2.189 9.463 7.676 1.00 90.12 97 ILE A C 1
ATOM 802 O O . ILE A 1 97 ? 3.287 9.909 7.330 1.00 90.12 97 ILE A O 1
ATOM 806 N N . GLN A 1 98 ? 2.087 8.350 8.396 1.00 90.50 98 GLN A N 1
ATOM 807 C CA . GLN A 1 98 ? 3.229 7.520 8.749 1.00 90.50 98 GLN A CA 1
ATOM 808 C C . GLN A 1 98 ? 3.596 6.602 7.576 1.00 90.50 98 GLN A C 1
ATOM 810 O O . GLN A 1 98 ? 2.928 5.603 7.307 1.00 90.50 98 GLN A O 1
ATOM 815 N N . TYR A 1 99 ? 4.692 6.924 6.890 1.00 90.44 99 TYR A N 1
ATOM 816 C CA . TYR A 1 99 ? 5.268 6.056 5.866 1.00 90.44 99 TYR A CA 1
ATOM 817 C C . TYR A 1 99 ? 6.086 4.927 6.499 1.00 90.44 99 TYR A C 1
ATOM 819 O O . TYR A 1 99 ? 7.002 5.181 7.285 1.00 90.44 99 TYR A O 1
ATOM 827 N N . GLN A 1 100 ? 5.800 3.680 6.127 1.00 89.00 100 GLN A N 1
ATOM 828 C CA . GLN A 1 100 ? 6.582 2.530 6.562 1.00 89.00 100 GLN A CA 1
ATOM 829 C C . GLN A 1 100 ? 6.803 1.553 5.410 1.00 89.00 100 GLN A C 1
ATOM 831 O O . GLN A 1 100 ? 5.874 1.122 4.737 1.00 89.00 100 GLN A O 1
ATOM 836 N N . ARG A 1 101 ? 8.060 1.164 5.201 1.00 87.50 101 ARG A N 1
ATOM 837 C CA . ARG A 1 101 ? 8.427 0.185 4.180 1.00 87.50 101 ARG A CA 1
ATOM 838 C C . ARG A 1 101 ? 8.504 -1.207 4.797 1.00 87.50 101 ARG A C 1
ATOM 840 O O . ARG A 1 101 ? 9.212 -1.412 5.782 1.00 87.50 101 ARG A O 1
ATOM 847 N N . LEU A 1 102 ? 7.805 -2.156 4.191 1.00 85.88 102 LEU A N 1
ATOM 848 C CA . LEU A 1 102 ? 7.791 -3.560 4.579 1.00 85.88 102 LEU A CA 1
ATOM 849 C C . LEU A 1 102 ? 7.744 -4.406 3.301 1.00 85.88 102 LEU A C 1
ATOM 851 O O . LEU A 1 102 ? 6.662 -4.819 2.890 1.00 85.88 102 LEU A O 1
ATOM 855 N N . PRO A 1 103 ? 8.889 -4.615 2.627 1.00 83.75 103 PRO A N 1
ATOM 856 C CA . PRO A 1 103 ? 8.909 -5.270 1.327 1.00 83.75 103 PRO A CA 1
ATOM 857 C C . PRO A 1 103 ? 8.405 -6.709 1.455 1.00 83.75 103 PRO A C 1
ATOM 859 O O . PRO A 1 103 ? 8.882 -7.439 2.320 1.00 83.75 103 PRO A O 1
ATOM 862 N N . ILE A 1 104 ? 7.465 -7.111 0.593 1.00 78.62 104 ILE A N 1
ATOM 863 C CA . ILE A 1 104 ? 6.920 -8.474 0.555 1.00 78.62 104 ILE A CA 1
ATOM 864 C C . ILE A 1 104 ? 7.257 -9.098 -0.794 1.00 78.62 104 ILE A C 1
ATOM 866 O O . ILE A 1 104 ? 6.765 -8.665 -1.836 1.00 78.62 104 ILE A O 1
ATOM 870 N N . SER A 1 105 ? 8.096 -10.134 -0.765 1.00 72.25 105 SER A N 1
ATOM 871 C CA . SER A 1 105 ? 8.586 -10.832 -1.956 1.00 72.25 105 SER A CA 1
ATOM 872 C C . SER A 1 105 ? 8.160 -12.291 -1.922 1.00 72.25 105 SER A C 1
ATOM 874 O O . SER A 1 105 ? 8.512 -13.034 -1.009 1.00 72.25 105 SER A O 1
ATOM 876 N N . PHE A 1 106 ? 7.415 -12.730 -2.936 1.00 67.81 106 PHE A N 1
ATOM 877 C CA . PHE A 1 106 ? 6.930 -14.113 -3.037 1.00 67.81 106 PHE A CA 1
ATOM 878 C C . PHE A 1 106 ? 7.860 -15.034 -3.834 1.00 67.81 106 PHE A C 1
ATOM 880 O O . PHE A 1 106 ? 7.418 -16.043 -4.388 1.00 67.81 106 PHE A O 1
ATOM 887 N N . THR A 1 107 ? 9.144 -14.696 -3.920 1.00 66.94 107 THR A N 1
ATOM 888 C CA . THR A 1 107 ? 10.130 -15.520 -4.623 1.00 66.94 107 THR A CA 1
ATOM 889 C C . THR A 1 107 ? 10.350 -16.853 -3.900 1.00 66.94 107 THR A C 1
ATOM 891 O O . THR A 1 107 ? 10.304 -16.946 -2.673 1.00 66.94 107 THR A O 1
ATOM 894 N N . SER A 1 108 ? 10.590 -17.922 -4.666 1.00 56.50 108 SER A N 1
ATOM 895 C CA . SER A 1 108 ? 10.728 -19.297 -4.156 1.00 56.50 108 SER A CA 1
ATOM 896 C C . SER A 1 108 ? 11.846 -19.472 -3.121 1.00 56.50 108 SER A C 1
ATOM 898 O O . SER A 1 108 ? 11.761 -20.386 -2.305 1.00 56.50 108 SER A O 1
ATOM 900 N N . LYS A 1 109 ? 12.842 -18.577 -3.115 1.00 61.06 109 LYS A N 1
ATOM 901 C CA . LYS A 1 109 ? 13.953 -18.549 -2.152 1.00 61.06 109 LYS A CA 1
ATOM 902 C C . LYS A 1 109 ? 13.592 -17.940 -0.788 1.00 61.06 109 LYS A C 1
ATOM 904 O O . LYS A 1 109 ? 14.298 -18.202 0.172 1.00 61.06 109 LYS A O 1
ATOM 909 N N . ASN A 1 110 ? 12.495 -17.183 -0.684 1.00 61.00 110 ASN A N 1
ATOM 910 C CA . ASN A 1 110 ? 12.174 -16.357 0.490 1.00 61.00 110 ASN A CA 1
ATOM 911 C C . ASN A 1 110 ? 10.851 -16.742 1.180 1.00 61.00 110 ASN A C 1
ATOM 913 O O . ASN A 1 110 ? 10.244 -15.919 1.860 1.00 61.00 110 ASN A O 1
ATOM 917 N N . LYS A 1 111 ? 10.383 -17.991 1.037 1.00 60.25 111 LYS A N 1
ATOM 918 C CA . LYS A 1 111 ? 9.090 -18.428 1.605 1.00 60.25 111 LYS A CA 1
ATOM 919 C C . LYS A 1 111 ? 8.987 -18.259 3.129 1.00 60.25 111 LYS A C 1
ATOM 921 O O . LYS A 1 111 ? 7.922 -17.876 3.601 1.00 60.25 111 LYS A O 1
ATOM 926 N N . GLU A 1 112 ? 10.060 -18.510 3.880 1.00 60.16 112 GLU A N 1
ATOM 927 C CA . GLU A 1 112 ? 10.091 -18.287 5.340 1.00 60.16 112 GLU A CA 1
ATOM 928 C C . GLU A 1 112 ? 10.025 -16.792 5.693 1.00 60.16 112 GLU A C 1
ATOM 930 O O . GLU A 1 112 ? 9.323 -16.392 6.619 1.00 60.16 112 GLU A O 1
ATOM 935 N N . ASN A 1 113 ? 10.658 -15.953 4.872 1.00 68.88 113 ASN A N 1
ATOM 936 C CA . ASN A 1 113 ? 10.724 -14.501 5.042 1.00 68.88 113 ASN A CA 1
ATOM 937 C C . ASN A 1 113 ? 9.340 -13.833 4.898 1.00 68.88 113 ASN A C 1
ATOM 939 O O . ASN A 1 113 ? 9.047 -12.833 5.548 1.00 68.88 113 ASN A O 1
ATOM 943 N N . VAL A 1 114 ? 8.443 -14.424 4.099 1.00 70.44 114 VAL A N 1
ATOM 944 C CA . VAL A 1 114 ? 7.065 -13.932 3.931 1.00 70.44 114 VAL A CA 1
ATOM 945 C C . VAL A 1 114 ? 6.289 -13.985 5.247 1.00 70.44 114 VAL A C 1
ATOM 947 O O . VAL A 1 114 ? 5.588 -13.033 5.571 1.00 70.44 114 VAL A O 1
ATOM 950 N N . TRP A 1 115 ? 6.410 -15.061 6.028 1.00 72.31 115 TRP A N 1
ATOM 951 C CA . TRP A 1 115 ? 5.695 -15.174 7.305 1.00 72.31 115 TRP A CA 1
ATOM 952 C C . TRP A 1 115 ? 6.197 -14.168 8.341 1.00 72.31 115 TRP A C 1
ATOM 954 O O . TRP A 1 115 ? 5.392 -13.575 9.057 1.00 72.31 115 TRP A O 1
ATOM 964 N N . GLU A 1 116 ? 7.507 -13.919 8.380 1.00 78.12 116 GLU A N 1
ATOM 965 C CA . GLU A 1 116 ? 8.100 -12.891 9.241 1.00 78.12 116 GLU A CA 1
ATOM 966 C C . GLU A 1 116 ? 7.656 -11.473 8.838 1.00 78.12 116 GLU A C 1
ATOM 968 O O . GLU A 1 116 ? 7.412 -10.607 9.676 1.00 78.12 116 GLU A O 1
ATOM 973 N N . GLN A 1 117 ? 7.510 -11.215 7.540 1.00 76.81 117 GLN A N 1
ATOM 974 C CA . GLN A 1 117 ? 6.995 -9.938 7.048 1.00 76.81 117 GLN A CA 1
ATOM 975 C C . GLN A 1 117 ? 5.512 -9.768 7.400 1.00 76.81 117 GLN A C 1
ATOM 977 O O . GLN A 1 117 ? 5.108 -8.705 7.865 1.00 76.81 117 GLN A O 1
ATOM 982 N N . LEU A 1 118 ? 4.707 -10.823 7.261 1.00 74.44 118 LEU A N 1
ATOM 983 C CA . LEU A 1 118 ? 3.296 -10.806 7.653 1.00 74.44 118 LEU A CA 1
ATOM 984 C C . LEU A 1 118 ? 3.119 -10.594 9.166 1.00 74.44 118 LEU A C 1
ATOM 986 O O . LEU A 1 118 ? 2.249 -9.826 9.573 1.00 74.44 118 LEU A O 1
ATOM 990 N N . SER A 1 119 ? 3.971 -11.192 10.005 1.00 77.62 119 SER A N 1
ATOM 991 C CA . SER A 1 119 ? 3.921 -10.972 11.456 1.00 77.62 119 SER A CA 1
ATOM 992 C C . SER A 1 119 ? 4.324 -9.546 11.848 1.00 77.62 119 SER A C 1
ATOM 994 O O . SER A 1 119 ? 3.722 -8.957 12.744 1.00 77.62 119 SER A O 1
ATOM 996 N N . LYS A 1 120 ? 5.274 -8.922 11.139 1.00 81.56 120 LYS A N 1
ATOM 997 C CA . LYS A 1 120 ? 5.573 -7.488 11.307 1.00 81.56 120 LYS A CA 1
ATOM 998 C C . LYS A 1 120 ? 4.379 -6.615 10.932 1.00 81.56 120 LYS A C 1
ATOM 1000 O O . LYS A 1 120 ? 4.093 -5.650 11.638 1.00 81.56 120 LYS A O 1
ATOM 1005 N N . LEU A 1 121 ? 3.665 -6.965 9.862 1.00 79.56 121 LEU A N 1
ATOM 1006 C CA . LEU A 1 121 ? 2.443 -6.267 9.472 1.00 79.56 121 LEU A CA 1
ATOM 1007 C C . LEU A 1 121 ? 1.356 -6.393 10.546 1.00 79.56 121 LEU A C 1
ATOM 1009 O O . LEU A 1 121 ? 0.724 -5.388 10.863 1.00 79.56 121 LEU A O 1
ATOM 1013 N N . LYS A 1 122 ? 1.215 -7.564 11.182 1.00 77.00 122 LYS A N 1
ATOM 1014 C CA . LYS A 1 122 ? 0.325 -7.751 12.342 1.00 77.00 122 LYS A CA 1
ATOM 1015 C C . LYS A 1 122 ? 0.567 -6.705 13.424 1.00 77.00 122 LYS A C 1
ATOM 1017 O O . LYS A 1 122 ? -0.345 -5.980 13.794 1.00 77.00 122 LYS A O 1
ATOM 1022 N N . ILE A 1 123 ? 1.816 -6.578 13.873 1.00 80.62 123 ILE A N 1
ATOM 1023 C CA . ILE A 1 123 ? 2.189 -5.654 14.956 1.00 80.62 123 ILE A CA 1
ATOM 1024 C C . ILE A 1 123 ? 1.821 -4.205 14.601 1.00 80.62 123 ILE A C 1
ATOM 1026 O O . ILE A 1 123 ? 1.474 -3.414 15.478 1.00 80.62 123 ILE A O 1
ATOM 1030 N N . ILE A 1 124 ? 1.903 -3.836 13.321 1.00 81.69 124 ILE A N 1
ATOM 1031 C CA . ILE A 1 124 ? 1.518 -2.503 12.845 1.00 81.69 124 ILE A CA 1
ATOM 1032 C C . ILE A 1 124 ? -0.004 -2.326 12.905 1.00 81.69 124 ILE A C 1
ATOM 1034 O O . ILE A 1 124 ? -0.468 -1.295 13.390 1.00 81.69 124 ILE A O 1
ATOM 1038 N N . LEU A 1 125 ? -0.772 -3.323 12.453 1.00 77.88 125 LEU A N 1
ATOM 1039 C CA . LEU A 1 125 ? -2.237 -3.302 12.510 1.00 77.88 125 LEU A CA 1
ATOM 1040 C C . LEU A 1 125 ? -2.752 -3.231 13.952 1.00 77.88 125 LEU A C 1
ATOM 1042 O O . LEU A 1 125 ? -3.627 -2.415 14.241 1.00 77.88 125 LEU A O 1
ATOM 1046 N N . ASP A 1 126 ? -2.170 -4.017 14.859 1.00 75.81 126 ASP A N 1
ATOM 1047 C CA . ASP A 1 126 ? -2.542 -4.038 16.277 1.00 75.81 126 ASP A CA 1
ATOM 1048 C C . ASP A 1 126 ? -2.324 -2.659 16.920 1.00 75.81 126 ASP A C 1
ATOM 1050 O O . ASP A 1 126 ? -3.228 -2.092 17.536 1.00 75.81 126 ASP A O 1
ATOM 1054 N N . LYS A 1 127 ? -1.159 -2.041 16.677 1.00 77.19 127 LYS A N 1
ATOM 1055 C CA . LYS A 1 127 ? -0.869 -0.670 17.135 1.00 77.19 127 LYS A CA 1
ATOM 1056 C C . LYS A 1 127 ? -1.820 0.369 16.543 1.00 77.19 127 LYS A C 1
ATOM 1058 O O . LYS A 1 127 ? -2.118 1.371 17.193 1.00 77.19 127 LYS A O 1
ATOM 1063 N N . HIS A 1 128 ? -2.270 0.170 15.304 1.00 76.44 128 HIS A N 1
ATOM 1064 C CA . HIS A 1 128 ? -3.221 1.075 14.657 1.00 76.44 128 HIS A CA 1
ATOM 1065 C C . HIS A 1 128 ? -4.611 0.986 15.297 1.00 76.44 128 HIS A C 1
ATOM 1067 O O . HIS A 1 128 ? -5.220 2.006 15.620 1.00 76.44 128 HIS A O 1
ATOM 1073 N N . LEU A 1 129 ? -5.078 -0.232 15.583 1.00 70.81 129 LEU A N 1
ATOM 1074 C CA . LEU A 1 129 ? -6.338 -0.480 16.291 1.00 70.81 129 LEU A CA 1
ATOM 1075 C C . LEU A 1 129 ? -6.377 0.155 17.689 1.00 70.81 129 LEU A C 1
ATOM 1077 O O . LEU A 1 129 ? -7.426 0.653 18.126 1.00 70.81 129 LEU A O 1
ATOM 1081 N N . GLU A 1 130 ? -5.247 0.157 18.397 1.00 64.62 130 GLU A N 1
ATOM 1082 C CA . GLU A 1 130 ? -5.117 0.774 19.721 1.00 64.62 130 GLU A CA 1
ATOM 1083 C C . GLU A 1 130 ? -5.326 2.296 19.677 1.00 64.62 130 GLU A C 1
ATOM 1085 O O . GLU A 1 130 ? -6.026 2.841 20.535 1.00 64.62 130 GLU A O 1
ATOM 1090 N N . LYS A 1 131 ? -4.813 2.976 18.640 1.00 66.31 131 LYS A N 1
ATOM 1091 C CA . LYS A 1 131 ? -4.823 4.446 18.515 1.00 66.31 131 LYS A CA 1
ATOM 1092 C C . LYS A 1 131 ? -6.198 5.083 18.253 1.00 66.31 131 LYS A C 1
ATOM 1094 O O . LYS A 1 131 ? -6.305 6.302 18.327 1.00 66.31 131 LYS A O 1
ATOM 1099 N N . LYS A 1 132 ? -7.257 4.298 17.999 1.00 61.66 132 LYS A N 1
ATOM 1100 C CA . LYS A 1 132 ? -8.638 4.774 17.707 1.00 61.66 132 LYS A CA 1
ATOM 1101 C C . LYS A 1 132 ? -8.748 5.767 16.540 1.00 61.66 132 LYS A C 1
ATOM 1103 O O . LYS A 1 132 ? -9.699 6.538 16.467 1.00 61.66 132 LYS A O 1
ATOM 1108 N N . THR A 1 133 ? -7.796 5.764 15.623 1.00 63.91 133 THR A N 1
ATOM 1109 C CA . THR A 1 133 ? -7.867 6.573 14.411 1.00 63.91 133 THR A CA 1
ATOM 1110 C C . THR A 1 133 ? -8.712 5.794 13.407 1.00 63.91 133 THR A C 1
ATOM 1112 O O . THR A 1 133 ? -8.219 4.825 12.838 1.00 63.91 133 THR A O 1
ATOM 1115 N N . ASN A 1 134 ? -9.970 6.183 13.168 1.00 71.06 134 ASN A N 1
ATOM 1116 C CA . ASN A 1 134 ? -10.809 5.622 12.084 1.00 71.06 134 ASN A CA 1
ATOM 1117 C C . ASN A 1 134 ? -10.214 5.853 10.670 1.00 71.06 134 ASN A C 1
ATOM 1119 O O . ASN A 1 134 ? -10.856 5.585 9.658 1.00 71.06 134 ASN A O 1
ATOM 1123 N N . SER A 1 135 ? -8.985 6.362 10.593 1.00 81.38 135 SER A N 1
ATOM 1124 C CA . SER A 1 135 ? -8.205 6.553 9.384 1.00 81.38 135 SER A CA 1
ATOM 1125 C C . SER A 1 135 ? -7.803 5.215 8.748 1.00 81.38 135 SER A C 1
ATOM 1127 O O . SER A 1 135 ? -7.337 4.304 9.447 1.00 81.38 135 SER A O 1
ATOM 1129 N N . PRO A 1 136 ? -7.908 5.099 7.416 1.00 86.38 136 PRO A N 1
ATOM 1130 C CA . PRO A 1 136 ? -7.533 3.897 6.698 1.00 86.38 136 PRO A CA 1
ATOM 1131 C C . PRO A 1 136 ? -6.018 3.681 6.680 1.00 86.38 136 PRO A C 1
ATOM 1133 O O . PRO A 1 136 ? -5.217 4.601 6.874 1.00 86.38 136 PRO A O 1
ATOM 1136 N N . ILE A 1 137 ? -5.638 2.440 6.395 1.00 88.69 137 ILE A N 1
ATOM 1137 C CA . ILE A 1 137 ? -4.270 2.050 6.062 1.00 88.69 137 ILE A CA 1
ATOM 1138 C C . ILE A 1 137 ? -4.198 1.875 4.553 1.00 88.69 137 ILE A C 1
ATOM 1140 O O . ILE A 1 137 ? -4.976 1.118 3.974 1.00 88.69 137 ILE A O 1
ATOM 1144 N N . VAL A 1 138 ? -3.246 2.543 3.914 1.00 89.81 138 VAL A N 1
ATOM 1145 C CA . VAL A 1 138 ? -2.959 2.345 2.493 1.00 89.81 138 VAL A CA 1
ATOM 1146 C C . VAL A 1 138 ? -1.802 1.365 2.352 1.00 89.81 138 VAL A C 1
ATOM 1148 O O . VAL A 1 138 ? -0.767 1.539 2.988 1.00 89.81 138 VAL A O 1
ATOM 1151 N N . ILE A 1 139 ? -1.962 0.345 1.512 1.00 89.75 139 ILE A N 1
ATOM 1152 C CA . ILE A 1 139 ? -0.929 -0.640 1.187 1.00 89.75 139 ILE A CA 1
ATOM 1153 C C . ILE A 1 139 ? -0.558 -0.487 -0.287 1.00 89.75 139 ILE A C 1
ATOM 1155 O O . ILE A 1 139 ? -1.393 -0.674 -1.172 1.00 89.75 139 ILE A O 1
ATOM 1159 N N . LEU A 1 140 ? 0.706 -0.165 -0.547 1.00 89.69 140 LEU A N 1
ATOM 1160 C CA . LEU A 1 140 ? 1.259 -0.016 -1.886 1.00 89.69 140 LEU A CA 1
ATOM 1161 C C . LEU A 1 140 ? 1.913 -1.308 -2.347 1.00 89.69 140 LEU A C 1
ATOM 1163 O O . LEU A 1 140 ? 2.783 -1.843 -1.664 1.00 89.69 140 LEU A O 1
ATOM 1167 N N . SER A 1 141 ? 1.556 -1.750 -3.547 1.00 86.25 141 SER A N 1
ATOM 1168 C CA . SER A 1 141 ? 2.210 -2.859 -4.240 1.00 86.25 141 SER A CA 1
ATOM 1169 C C . SER A 1 141 ? 2.716 -2.408 -5.607 1.00 86.25 141 SER A C 1
ATOM 1171 O O . SER A 1 141 ? 2.288 -1.387 -6.139 1.00 86.25 141 SER A O 1
ATOM 1173 N N . SER A 1 142 ? 3.657 -3.156 -6.182 1.00 83.12 142 SER A N 1
ATOM 1174 C CA . SER A 1 142 ? 4.270 -2.822 -7.470 1.00 83.12 142 SER A CA 1
ATOM 1175 C C . SER A 1 142 ? 3.259 -2.879 -8.611 1.00 83.12 142 SER A C 1
ATOM 1177 O O . SER A 1 142 ? 3.098 -1.893 -9.316 1.00 83.12 142 SER A O 1
ATOM 1179 N N . THR A 1 143 ? 2.561 -4.002 -8.766 1.00 81.44 143 THR A N 1
ATOM 1180 C CA . THR A 1 143 ? 1.604 -4.260 -9.853 1.00 81.44 143 THR A CA 1
ATOM 1181 C C . THR A 1 143 ? 0.315 -4.855 -9.305 1.00 81.44 143 THR A C 1
ATOM 1183 O O . THR A 1 143 ? 0.325 -5.447 -8.224 1.00 81.44 143 THR A O 1
ATOM 1186 N N . SER A 1 144 ? -0.776 -4.794 -10.069 1.00 81.69 144 SER A N 1
ATOM 1187 C CA . SER A 1 144 ? -2.056 -5.429 -9.717 1.00 81.69 144 SER A CA 1
ATOM 1188 C C . SER A 1 144 ? -1.923 -6.935 -9.465 1.00 81.69 144 SER A C 1
ATOM 1190 O O . SER A 1 144 ? -2.504 -7.466 -8.525 1.00 81.69 144 SER A O 1
ATOM 1192 N N . SER A 1 145 ? -1.085 -7.637 -10.238 1.00 80.00 145 SER A N 1
ATOM 1193 C CA . SER A 1 145 ? -0.791 -9.066 -10.018 1.00 80.00 145 SER A CA 1
ATOM 1194 C C . SER A 1 145 ? -0.136 -9.316 -8.655 1.00 80.00 145 SER A C 1
ATOM 1196 O O . SER A 1 145 ? -0.553 -10.209 -7.911 1.00 80.00 145 SER A O 1
ATOM 1198 N N . ASN A 1 146 ? 0.871 -8.511 -8.291 1.00 78.19 146 ASN A N 1
ATOM 1199 C CA . ASN A 1 146 ? 1.518 -8.648 -6.990 1.00 78.19 146 ASN A CA 1
ATOM 1200 C C . ASN A 1 146 ? 0.575 -8.229 -5.860 1.00 78.19 146 ASN A C 1
ATOM 1202 O O . ASN A 1 146 ? 0.527 -8.883 -4.826 1.00 78.19 146 ASN A O 1
ATOM 1206 N N . LEU A 1 147 ? -0.200 -7.169 -6.075 1.00 81.56 147 LEU A N 1
ATOM 1207 C CA . LEU A 1 147 ? -1.215 -6.685 -5.152 1.00 81.56 147 LEU A CA 1
ATOM 1208 C C . LEU A 1 147 ? -2.256 -7.753 -4.843 1.00 81.56 147 LEU A C 1
ATOM 1210 O O . LEU A 1 147 ? -2.511 -7.975 -3.671 1.00 81.56 147 LEU A O 1
ATOM 1214 N N . ASN A 1 148 ? -2.767 -8.473 -5.842 1.00 83.31 148 ASN A N 1
ATOM 1215 C CA . ASN A 1 148 ? -3.713 -9.565 -5.620 1.00 83.31 148 ASN A CA 1
ATOM 1216 C C . ASN A 1 148 ? -3.087 -10.661 -4.748 1.00 83.31 148 ASN A C 1
ATOM 1218 O O . ASN A 1 148 ? -3.641 -11.016 -3.713 1.00 83.31 148 ASN A O 1
ATOM 1222 N N . ARG A 1 149 ? -1.859 -11.097 -5.064 1.00 79.56 149 ARG A N 1
ATOM 1223 C CA . ARG A 1 149 ? -1.130 -12.096 -4.256 1.00 79.56 149 ARG A CA 1
ATOM 1224 C C . ARG A 1 149 ? -0.864 -11.639 -2.819 1.00 79.56 149 ARG A C 1
ATOM 1226 O O . ARG A 1 149 ? -0.957 -12.447 -1.895 1.00 79.56 149 ARG A O 1
ATOM 1233 N N . VAL A 1 150 ? -0.494 -10.368 -2.643 1.00 77.38 150 VAL A N 1
ATOM 1234 C CA . VAL A 1 150 ? -0.301 -9.737 -1.330 1.00 77.38 150 VAL A CA 1
ATOM 1235 C C . VAL A 1 150 ? -1.638 -9.687 -0.589 1.00 77.38 150 VAL A C 1
ATOM 1237 O O . VAL A 1 150 ? -1.718 -10.145 0.547 1.00 77.38 150 VAL A O 1
ATOM 1240 N N . SER A 1 151 ? -2.688 -9.199 -1.245 1.00 81.50 151 SER A N 1
ATOM 1241 C CA . SER A 1 151 ? -4.016 -9.016 -0.673 1.00 81.50 151 SER A CA 1
ATOM 1242 C C . SER A 1 151 ? -4.661 -10.337 -0.277 1.00 81.50 151 SER A C 1
ATOM 1244 O O . SER A 1 151 ? -5.103 -10.431 0.852 1.00 81.50 151 SER A O 1
ATOM 1246 N N . ASP A 1 152 ? -4.627 -11.392 -1.096 1.00 81.94 152 ASP A N 1
ATOM 1247 C CA . ASP A 1 152 ? -5.264 -12.677 -0.775 1.00 81.94 152 ASP A CA 1
ATOM 1248 C C . ASP A 1 152 ? -4.685 -13.281 0.510 1.00 81.94 152 ASP A C 1
ATOM 1250 O O . ASP A 1 152 ? -5.411 -13.737 1.398 1.00 81.94 152 ASP A O 1
ATOM 1254 N N . LYS A 1 153 ? -3.354 -13.228 0.645 1.00 77.19 153 LYS A N 1
ATOM 1255 C CA . LYS A 1 153 ? -2.656 -13.708 1.842 1.00 77.19 153 LYS A CA 1
ATOM 1256 C C . LYS A 1 153 ? -2.904 -12.813 3.050 1.00 77.19 153 LYS A C 1
ATOM 1258 O O . LYS A 1 153 ? -3.147 -13.326 4.141 1.00 77.19 153 LYS A O 1
ATOM 1263 N N . LEU A 1 154 ? -2.851 -11.495 2.861 1.00 76.19 154 LEU A N 1
ATOM 1264 C CA . LEU A 1 154 ? -3.102 -10.532 3.928 1.00 76.19 154 LEU A CA 1
ATOM 1265 C C . LEU A 1 154 ? -4.544 -10.597 4.415 1.00 76.19 154 LEU A C 1
ATOM 1267 O O . LEU A 1 154 ? -4.763 -10.640 5.613 1.00 76.19 154 LEU A O 1
ATOM 1271 N N . ILE A 1 155 ? -5.521 -10.665 3.518 1.00 79.19 155 ILE A N 1
ATOM 1272 C CA . ILE A 1 155 ? -6.944 -10.780 3.838 1.00 79.19 155 ILE A CA 1
ATOM 1273 C C . ILE A 1 155 ? -7.187 -12.043 4.657 1.00 79.19 155 ILE A C 1
ATOM 1275 O O . ILE A 1 155 ? -7.850 -11.969 5.690 1.00 79.19 155 ILE A O 1
ATOM 1279 N N . GLY A 1 156 ? -6.640 -13.185 4.225 1.00 73.94 156 GLY A N 1
ATOM 1280 C CA . GLY A 1 156 ? -6.763 -14.442 4.963 1.00 73.94 156 GLY A CA 1
ATOM 1281 C C . GLY A 1 156 ? -6.222 -14.330 6.388 1.00 73.94 156 GLY A C 1
ATOM 1282 O O . GLY A 1 156 ? -6.895 -14.727 7.332 1.00 73.94 156 GLY A O 1
ATOM 1283 N N . TYR A 1 157 ? -5.046 -13.726 6.544 1.00 71.12 157 TYR A N 1
ATOM 1284 C CA . TYR A 1 157 ? -4.403 -13.542 7.842 1.00 71.12 157 TYR A CA 1
ATOM 1285 C C . TYR A 1 157 ? -5.133 -12.526 8.734 1.00 71.12 157 TYR A C 1
ATOM 1287 O O . TYR A 1 157 ? -5.419 -12.783 9.897 1.00 71.12 157 TYR A O 1
ATOM 1295 N N . ILE A 1 158 ? -5.488 -11.372 8.176 1.00 73.62 158 ILE A N 1
ATOM 1296 C CA . ILE A 1 158 ? -6.133 -10.278 8.901 1.00 73.62 158 ILE A CA 1
ATOM 1297 C C . ILE A 1 158 ? -7.526 -10.695 9.373 1.00 73.62 158 ILE A C 1
ATOM 1299 O O . ILE A 1 158 ? -7.885 -10.403 10.506 1.00 73.62 158 ILE A O 1
ATOM 1303 N N . LYS A 1 159 ? -8.292 -11.431 8.558 1.00 72.88 159 LYS A N 1
ATOM 1304 C CA . LYS A 1 159 ? -9.615 -11.942 8.957 1.00 72.88 159 LYS A CA 1
ATOM 1305 C C . LYS A 1 159 ? -9.562 -12.971 10.089 1.00 72.88 159 LYS A C 1
ATOM 1307 O O . LYS A 1 159 ? -10.572 -13.165 10.755 1.00 72.88 159 LYS A O 1
ATOM 1312 N N . GLN A 1 160 ? -8.429 -13.646 10.294 1.00 67.81 160 GLN A N 1
ATOM 1313 C CA . GLN A 1 160 ? -8.257 -14.578 11.416 1.00 67.81 160 GLN A CA 1
ATOM 1314 C C . GLN A 1 160 ? -8.064 -13.851 12.751 1.00 67.81 160 GLN A C 1
ATOM 1316 O O . GLN A 1 160 ? -8.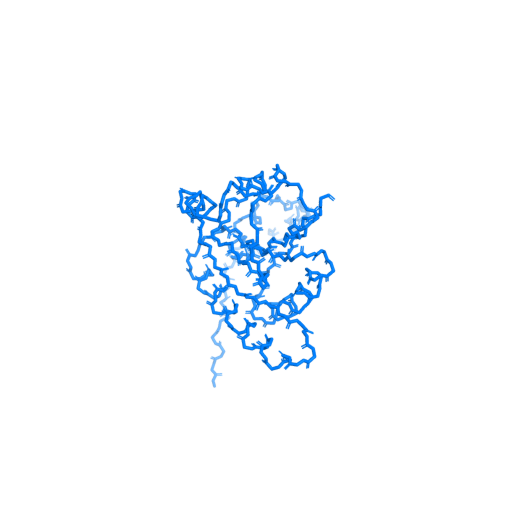376 -14.406 13.799 1.00 67.81 160 GLN A O 1
ATOM 1321 N N . GLU A 1 161 ? -7.551 -12.623 12.712 1.00 63.22 161 GLU A N 1
ATOM 1322 C CA . GLU A 1 161 ? -7.054 -11.906 13.891 1.00 63.22 161 GLU A CA 1
ATOM 1323 C C . GLU A 1 161 ? -7.889 -10.655 14.210 1.00 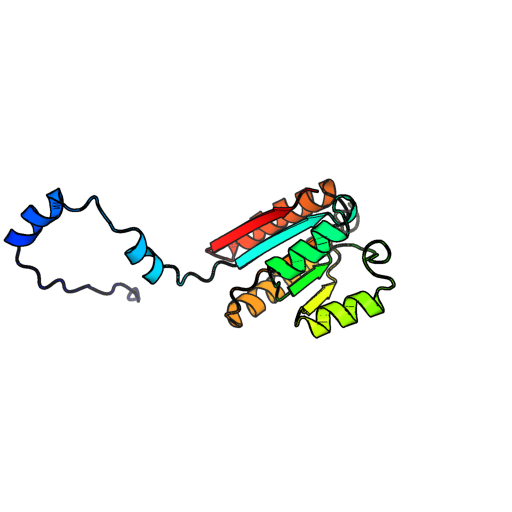63.22 161 GLU A C 1
ATOM 1325 O O . GLU A 1 161 ? -7.967 -10.229 15.360 1.00 63.22 161 GLU A O 1
ATOM 1330 N N . VAL A 1 162 ? -8.556 -10.073 13.207 1.00 65.75 162 VAL A N 1
ATOM 1331 C CA . VAL A 1 162 ? -9.355 -8.852 13.332 1.00 65.75 162 VAL A CA 1
ATOM 1332 C C . VAL A 1 162 ? -10.802 -9.134 12.933 1.00 65.75 162 VAL A C 1
ATOM 1334 O O . VAL A 1 162 ? -11.097 -9.486 11.793 1.00 65.75 162 VAL A O 1
ATOM 1337 N N . ASN A 1 163 ? -11.722 -8.922 13.878 1.00 58.41 163 ASN A N 1
ATOM 1338 C CA . ASN A 1 163 ? -13.137 -9.274 13.720 1.00 58.41 163 ASN A CA 1
ATOM 1339 C C . ASN A 1 163 ? -13.869 -8.481 12.627 1.00 58.41 163 ASN A C 1
ATOM 1341 O O . ASN A 1 163 ? -14.842 -8.988 12.072 1.00 58.41 163 ASN A O 1
ATOM 1345 N N . GLN A 1 164 ? -13.448 -7.248 12.326 1.00 67.75 164 GLN A N 1
ATOM 1346 C CA . GLN A 1 164 ? -14.085 -6.428 11.296 1.00 67.75 164 GLN A CA 1
ATOM 1347 C C . GLN A 1 164 ? -13.061 -5.586 10.525 1.00 67.75 164 GLN A C 1
ATOM 1349 O O . GLN A 1 164 ? -12.478 -4.640 11.056 1.00 67.75 164 GLN A O 1
ATOM 1354 N N . VAL A 1 165 ? -12.854 -5.935 9.254 1.00 73.12 165 VAL A N 1
ATOM 1355 C CA . VAL A 1 165 ? -11.963 -5.229 8.323 1.00 73.12 165 VAL A CA 1
ATOM 1356 C C . VAL A 1 165 ? -12.654 -5.077 6.977 1.00 73.12 165 VAL A C 1
ATOM 1358 O O . VAL A 1 165 ? -13.227 -6.039 6.459 1.00 73.12 165 VAL A O 1
ATOM 1361 N N . THR A 1 166 ? -12.577 -3.880 6.404 1.00 80.88 166 THR A N 1
ATOM 1362 C CA . THR A 1 166 ? -13.011 -3.589 5.038 1.00 80.88 166 THR A CA 1
ATOM 1363 C C . THR A 1 166 ? -11.791 -3.470 4.134 1.00 80.88 166 THR A C 1
ATOM 1365 O O . THR A 1 166 ? -10.799 -2.825 4.474 1.00 80.88 166 THR A O 1
ATOM 1368 N N . PHE A 1 167 ? -11.854 -4.132 2.981 1.00 82.62 167 PHE A N 1
ATOM 1369 C CA . PHE A 1 167 ? -10.782 -4.133 1.993 1.00 82.62 167 PHE A CA 1
ATOM 1370 C C . PHE A 1 167 ? -11.270 -3.441 0.728 1.00 82.62 167 PHE A C 1
ATOM 1372 O O . PHE A 1 167 ? -12.320 -3.792 0.192 1.00 82.62 167 PHE A O 1
ATOM 1379 N N . GLU A 1 168 ? -10.497 -2.478 0.248 1.00 85.38 168 GLU A N 1
ATOM 1380 C CA . GLU A 1 168 ? -10.770 -1.737 -0.976 1.00 85.38 168 GLU A CA 1
ATOM 1381 C C . GLU A 1 168 ? -9.589 -1.885 -1.926 1.00 85.38 168 GLU A C 1
ATOM 1383 O O . GLU A 1 168 ? -8.435 -1.749 -1.525 1.00 85.38 168 GLU A O 1
ATOM 1388 N N . HIS A 1 169 ? -9.878 -2.152 -3.195 1.00 83.19 169 HIS A N 1
ATOM 1389 C CA . HIS A 1 169 ? -8.880 -2.181 -4.256 1.00 83.19 169 HIS A CA 1
ATOM 1390 C C . HIS A 1 169 ? -9.117 -0.981 -5.157 1.00 83.19 169 HIS A C 1
ATOM 1392 O O . HIS A 1 169 ? -10.208 -0.823 -5.703 1.00 83.19 169 HIS A O 1
ATOM 1398 N N . ILE A 1 170 ? -8.101 -0.138 -5.313 1.00 79.38 170 ILE A N 1
ATOM 1399 C CA . ILE A 1 170 ? -8.159 0.973 -6.257 1.00 79.38 170 ILE A CA 1
ATOM 1400 C C . ILE A 1 170 ? -7.480 0.518 -7.537 1.00 79.38 170 ILE A C 1
ATOM 1402 O O . ILE A 1 170 ? -6.274 0.289 -7.565 1.00 79.38 170 ILE A O 1
ATOM 1406 N N . THR A 1 171 ? -8.274 0.379 -8.588 1.00 71.81 171 THR A N 1
ATOM 1407 C CA . THR A 1 171 ? -7.801 0.153 -9.953 1.00 71.81 171 THR A CA 1
ATOM 1408 C C . THR A 1 171 ? -7.859 1.475 -10.713 1.00 71.81 171 THR A C 1
ATOM 1410 O O . THR A 1 171 ? -8.841 2.209 -10.575 1.00 71.81 171 THR A O 1
ATOM 1413 N N . GLY A 1 172 ? -6.789 1.790 -11.445 1.00 54.72 172 GLY A N 1
ATOM 1414 C CA . GLY A 1 172 ? -6.699 2.956 -12.327 1.00 54.72 172 GLY A CA 1
ATOM 1415 C C . GLY A 1 172 ? -7.333 2.712 -13.685 1.00 54.72 172 GLY A C 1
ATOM 1416 O O . GLY A 1 172 ? -7.341 1.541 -14.126 1.00 54.72 172 GLY A O 1
#

Sequence (172 aa):
MINKNLRLIYSSTSSDEKNCQKRKKYLVQSDQLGLFDDFKTIRIIFIPVADISSHLFINTLKKNEPYILLDTREFPDFFSVFISTNYALDEFKKNGIQYQRLPISFTSKNKENVWEQLSKLKIILDKHLEKKTNSPIVILSSTSSNLNRVSDKLIGYIKQEVNQVTFEHITG

pLDDT: mean 71.36, std 16.55, range [36.53, 91.5]

Organism: NCBI:txid180957

Radius of gyration: 21.86 Å; chains: 1; bounding box: 64×39×49 Å

Foldseek 3Di:
DDDPDDDDDDDPDDPPVVVVVVVVVVCPPPVVCVVVPPQLAAEEEEEAPQQDQLVRVVVCCVVQLAQEEEEQAPDDDCVRNDVHPVRVVVVCVVSNYHYDYQHADPDPVCPVVNVVSLVVVVVVVVVVSVVPDSGYYYYYDNGPVVSVVVCVVNVVVCVVPGVHYHYHYDGD